Protein AF-A0A2S6R0A5-F1 (afdb_monomer)

Solvent-accessible surface area (backbone atoms only — not comparable to full-atom values): 9688 Å² total; per-residue (Å²): 93,85,71,55,55,69,60,50,39,52,30,46,79,69,62,76,45,50,76,67,50,40,34,71,64,45,34,44,34,61,51,96,85,70,45,60,38,54,70,57,18,54,52,45,42,50,50,54,17,51,50,46,28,69,73,56,36,88,81,70,71,88,54,61,63,65,79,85,78,63,70,38,81,74,50,96,31,32,21,28,36,67,58,50,95,67,19,24,29,20,32,55,84,72,31,30,53,31,49,49,52,93,49,57,47,65,81,66,29,36,71,47,79,39,61,50,51,78,81,36,85,83,55,74,69,62,75,82,81,36,96,63,63,60,29,28,37,38,27,18,36,63,80,66,27,47,70,54,51,72,48,78,42,49,66,88,55,75,85,80,77,86,74,83,78,91,97

Radius of gyration: 17.64 Å; Cα conta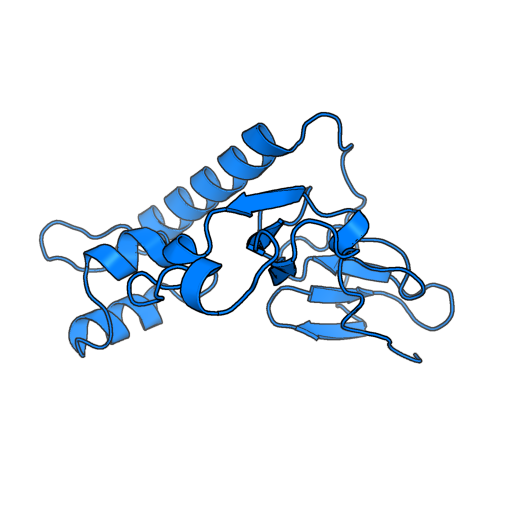cts (8 Å, |Δi|>4): 281; chains: 1; bounding box: 40×32×47 Å

pLDDT: mean 94.02, std 5.84, range [59.84, 98.38]

Foldseek 3Di:
DPPQLVVLQVCPVVVVDDLVCCCPVQVFDADPVRHTPRVVSVVSLQVVLVVLLVVQVVPQDFFDADDDDFPADPDPQWTWHDDDQPIFIAGPPGRGTQGTLVDASQVSFRKDWDQPCVVPVPDDHCVVPDVADWTWIWGADNNRNHTPDIDIGRPPDDDDRPDHDDD

Structure (mmCIF, N/CA/C/O backbone):
data_AF-A0A2S6R0A5-F1
#
_entry.id   AF-A0A2S6R0A5-F1
#
loop_
_atom_site.group_PDB
_atom_site.id
_atom_site.type_symbol
_atom_site.label_atom_id
_atom_site.label_alt_id
_atom_site.label_comp_id
_atom_site.label_asym_id
_atom_site.label_entity_id
_atom_site.label_seq_id
_atom_site.pdbx_PDB_ins_code
_atom_site.Cartn_x
_atom_site.Cartn_y
_atom_site.Cartn_z
_atom_site.occupancy
_atom_site.B_iso_or_equiv
_atom_site.auth_seq_id
_atom_site.auth_comp_id
_atom_site.auth_asym_id
_atom_site.auth_atom_id
_atom_site.pdbx_PDB_model_num
ATOM 1 N N . MET A 1 1 ? -4.511 2.005 5.301 1.00 80.44 1 MET A N 1
ATOM 2 C CA . MET A 1 1 ? -3.826 2.230 6.603 1.00 80.44 1 MET A CA 1
ATOM 3 C C . MET A 1 1 ? -3.056 3.553 6.716 1.00 80.44 1 MET A C 1
ATOM 5 O O . MET A 1 1 ? -2.530 3.790 7.788 1.00 80.44 1 MET A O 1
ATOM 9 N N . GLN A 1 2 ? -2.981 4.422 5.694 1.00 80.88 2 GLN A N 1
ATOM 10 C CA . GLN A 1 2 ? -2.291 5.725 5.827 1.00 80.88 2 GLN A CA 1
ATOM 11 C C . GLN A 1 2 ? -3.215 6.885 6.223 1.00 80.88 2 GLN A C 1
ATOM 13 O O . GLN A 1 2 ? -2.785 8.030 6.260 1.00 80.88 2 GLN A O 1
ATOM 18 N N . ARG A 1 3 ? -4.494 6.609 6.509 1.00 91.00 3 ARG A N 1
ATOM 19 C CA . ARG A 1 3 ? -5.414 7.642 6.987 1.00 91.00 3 ARG A CA 1
ATOM 20 C C . ARG A 1 3 ? -4.940 8.137 8.351 1.00 91.00 3 ARG A C 1
ATOM 22 O O . ARG A 1 3 ? -4.635 7.311 9.220 1.00 91.00 3 ARG A O 1
ATOM 29 N N . ASP A 1 4 ? -4.862 9.452 8.496 1.00 92.62 4 ASP A N 1
ATOM 30 C CA . ASP A 1 4 ? -4.476 10.127 9.732 1.00 92.62 4 ASP A CA 1
ATOM 31 C C . ASP A 1 4 ? -5.320 9.601 10.913 1.00 92.62 4 ASP A C 1
ATOM 33 O O . ASP A 1 4 ? -6.549 9.542 10.781 1.00 92.62 4 ASP A O 1
ATOM 37 N N . PRO A 1 5 ? -4.702 9.157 12.026 1.00 93.94 5 PRO A N 1
ATOM 38 C CA . PRO A 1 5 ? -5.417 8.766 13.239 1.00 93.94 5 PRO A CA 1
ATOM 39 C C . PRO A 1 5 ? -6.467 9.782 13.711 1.00 93.94 5 PRO A C 1
ATOM 41 O O . PRO A 1 5 ? -7.554 9.367 14.110 1.00 93.94 5 PRO A O 1
ATOM 44 N N . GLU A 1 6 ? -6.206 11.086 13.594 1.00 92.31 6 GLU A N 1
ATOM 45 C CA . GLU A 1 6 ? -7.170 12.126 13.981 1.00 92.31 6 GLU A CA 1
ATOM 46 C C . GLU A 1 6 ? -8.400 12.131 13.060 1.00 92.31 6 GLU A C 1
ATOM 48 O O . GLU A 1 6 ? -9.537 12.256 13.516 1.00 92.31 6 GLU A O 1
ATOM 53 N N . LEU A 1 7 ? -8.205 11.896 11.758 1.00 95.31 7 LEU A N 1
ATOM 54 C CA . LEU A 1 7 ? -9.317 11.762 10.811 1.00 95.31 7 LEU A CA 1
ATOM 55 C C . LEU A 1 7 ? -10.126 10.480 11.038 1.00 95.31 7 LEU A C 1
ATOM 57 O O . LEU A 1 7 ? -11.317 10.451 10.741 1.00 95.31 7 LEU A O 1
ATOM 61 N N . ILE A 1 8 ? -9.506 9.426 11.573 1.00 96.50 8 ILE A N 1
ATOM 62 C CA . ILE A 1 8 ? -10.219 8.200 11.960 1.00 96.50 8 ILE A CA 1
ATOM 63 C C . ILE A 1 8 ? -11.090 8.460 13.187 1.00 96.50 8 ILE A C 1
ATOM 65 O O . ILE A 1 8 ? -12.223 7.984 13.219 1.00 96.50 8 ILE A O 1
ATOM 69 N N . ALA A 1 9 ? -10.591 9.224 14.164 1.00 94.50 9 ALA A N 1
ATOM 70 C CA . ALA A 1 9 ? -11.382 9.635 15.322 1.00 94.50 9 ALA A CA 1
ATOM 71 C C . ALA A 1 9 ? -12.610 10.442 14.878 1.00 94.50 9 ALA A C 1
ATOM 73 O O . ALA A 1 9 ? -13.735 10.091 15.224 1.00 94.50 9 ALA A O 1
ATOM 74 N N . HIS A 1 10 ? -12.410 11.425 13.996 1.00 95.50 10 HIS A N 1
ATOM 75 C CA . HIS A 1 10 ? -13.504 12.187 13.395 1.00 95.50 10 HIS A CA 1
ATOM 76 C C . HIS A 1 10 ? -14.519 11.284 12.665 1.00 95.50 10 HIS A C 1
ATOM 78 O O . HIS A 1 10 ? -15.729 11.450 12.809 1.00 95.50 10 HIS A O 1
ATOM 84 N N . ASP A 1 11 ? -14.062 10.297 11.887 1.00 96.19 11 ASP A N 1
ATOM 85 C CA . ASP A 1 11 ? -14.968 9.381 11.184 1.00 96.19 11 ASP A CA 1
ATOM 86 C C . ASP A 1 11 ? -15.788 8.491 12.136 1.00 96.19 11 ASP A C 1
ATOM 88 O O . ASP A 1 11 ? -16.928 8.149 11.811 1.00 96.19 11 ASP A O 1
ATOM 92 N N . LEU A 1 12 ? -15.239 8.130 13.300 1.00 96.00 12 LEU A N 1
ATOM 93 C CA . LEU A 1 12 ? -15.958 7.394 14.345 1.00 96.00 12 LEU A CA 1
ATOM 94 C C . LEU A 1 12 ? -17.002 8.275 15.037 1.00 96.00 12 LEU A C 1
ATOM 96 O O . LEU A 1 12 ? -18.156 7.863 15.154 1.00 96.00 12 LEU A O 1
ATOM 100 N N . GLU A 1 13 ? -16.631 9.495 15.431 1.00 95.31 13 GLU A N 1
ATOM 101 C CA . GLU A 1 13 ? -17.542 10.461 16.064 1.00 95.31 13 GLU A CA 1
ATOM 102 C C . GLU A 1 13 ? -18.760 10.769 15.181 1.00 95.31 13 GLU A C 1
ATOM 104 O O . GLU A 1 13 ? -19.884 10.897 15.670 1.00 95.31 13 GLU A O 1
ATOM 109 N N . HIS A 1 14 ? -18.547 10.840 13.865 1.00 95.75 14 HIS A N 1
ATOM 110 C CA . HIS A 1 14 ? -19.592 11.115 12.882 1.00 95.75 14 HIS A CA 1
ATOM 111 C C . HIS A 1 14 ? -20.313 9.868 12.350 1.00 95.75 14 HIS A C 1
ATOM 113 O O . HIS A 1 14 ? -21.174 9.999 11.480 1.00 95.75 14 HIS A O 1
ATOM 119 N N . LEU A 1 15 ? -20.007 8.673 12.872 1.00 95.12 15 LEU A N 1
ATOM 120 C CA . LEU A 1 15 ? -20.575 7.393 12.424 1.00 95.12 15 LEU A CA 1
ATOM 121 C C . LEU A 1 15 ? -20.368 7.118 10.921 1.00 95.12 15 LEU A C 1
ATOM 123 O O . LEU A 1 15 ? -21.121 6.355 10.312 1.00 95.12 15 LEU A O 1
ATOM 127 N N . ASN A 1 16 ? -19.334 7.711 10.320 1.00 95.88 16 ASN A N 1
ATOM 128 C CA . ASN A 1 16 ? -18.935 7.430 8.940 1.00 95.88 16 ASN A CA 1
ATOM 129 C C . ASN A 1 16 ? -18.343 6.020 8.818 1.00 95.88 16 ASN A C 1
ATOM 131 O O . ASN A 1 16 ? -18.387 5.412 7.748 1.00 95.88 16 ASN A O 1
ATOM 135 N N . ILE A 1 17 ? -17.778 5.505 9.913 1.00 94.69 17 ILE A N 1
ATOM 136 C CA . ILE A 1 17 ? -17.216 4.159 10.020 1.00 94.69 17 ILE A CA 1
ATOM 137 C C . ILE A 1 17 ? -17.601 3.521 11.356 1.00 94.69 17 ILE A C 1
ATOM 139 O O . ILE A 1 17 ? -17.920 4.204 12.325 1.00 94.69 17 ILE A O 1
ATOM 143 N N . THR A 1 18 ? -17.529 2.192 11.425 1.00 94.38 18 THR A N 1
ATOM 144 C CA . THR A 1 18 ? -17.703 1.450 12.680 1.00 94.38 18 THR A CA 1
ATOM 145 C C . THR A 1 18 ? -16.364 1.266 13.411 1.00 94.38 18 THR A C 1
ATOM 147 O O . THR A 1 18 ? -15.311 1.236 12.762 1.00 94.38 18 THR A O 1
ATOM 150 N N . PRO A 1 19 ? -16.368 1.027 14.737 1.00 95.88 19 PRO A N 1
ATOM 151 C CA . PRO A 1 19 ? -15.164 0.640 15.481 1.00 95.88 19 PRO A CA 1
ATOM 152 C C . PRO A 1 19 ? -14.469 -0.608 14.917 1.00 95.88 19 PRO A C 1
ATOM 154 O O . PRO A 1 19 ? -13.250 -0.761 15.004 1.00 95.88 19 PRO A O 1
ATOM 157 N N . GLU A 1 20 ? -15.230 -1.539 14.340 1.00 93.75 20 GLU A N 1
ATOM 158 C CA . GLU A 1 20 ? -14.676 -2.714 13.667 1.00 93.75 20 GLU A CA 1
ATOM 159 C C . GLU A 1 20 ? -13.941 -2.329 12.375 1.00 93.75 20 GLU A C 1
ATOM 161 O O . GLU A 1 20 ? -12.812 -2.774 12.157 1.00 93.75 20 GLU A O 1
ATOM 166 N N . ALA A 1 21 ? -14.539 -1.463 11.551 1.00 92.25 21 ALA A N 1
ATOM 167 C CA . ALA A 1 21 ? -13.915 -0.955 10.333 1.00 92.25 21 ALA A CA 1
ATOM 168 C C . ALA A 1 21 ? -12.647 -0.145 10.645 1.00 92.25 21 ALA A C 1
ATOM 170 O O . ALA A 1 21 ? -11.634 -0.317 9.966 1.00 92.25 21 ALA A O 1
ATOM 171 N N . ALA A 1 22 ? -12.656 0.661 11.713 1.00 95.81 22 ALA A N 1
ATOM 172 C CA . ALA A 1 22 ? -11.482 1.403 12.167 1.00 95.81 22 ALA A CA 1
ATOM 173 C C . ALA A 1 22 ? -10.289 0.479 12.464 1.00 95.81 22 ALA A C 1
ATOM 175 O O . ALA A 1 22 ? -9.179 0.698 11.965 1.00 95.81 22 ALA A O 1
ATOM 176 N N . ARG A 1 23 ? -10.531 -0.610 13.205 1.00 95.44 23 ARG A N 1
ATOM 177 C CA . ARG A 1 23 ? -9.508 -1.619 13.516 1.00 95.44 23 ARG A CA 1
ATOM 178 C C . ARG A 1 23 ? -9.051 -2.370 12.265 1.00 95.44 23 ARG A C 1
ATOM 180 O O . ARG A 1 23 ? -7.853 -2.468 12.016 1.00 95.44 23 ARG A O 1
ATOM 187 N N . LYS A 1 24 ? -9.987 -2.880 11.457 1.00 91.81 24 LYS A N 1
ATOM 188 C CA . LYS A 1 24 ? -9.676 -3.761 10.318 1.00 91.81 24 LYS A CA 1
ATOM 189 C C . LYS A 1 24 ? -9.061 -3.028 9.123 1.00 91.81 24 LYS A C 1
ATOM 191 O O . LYS A 1 24 ? -8.047 -3.475 8.596 1.00 91.81 24 LYS A O 1
ATOM 196 N N . LEU A 1 25 ? -9.647 -1.909 8.696 1.00 91.06 25 LEU A N 1
ATOM 197 C CA . LEU A 1 25 ? -9.245 -1.205 7.469 1.00 91.06 25 LEU A CA 1
ATOM 198 C C . LEU A 1 25 ? -8.091 -0.228 7.714 1.00 91.06 25 LEU A C 1
ATOM 200 O O . LEU A 1 25 ? -7.191 -0.055 6.879 1.00 91.06 25 LEU A O 1
ATOM 204 N N . PHE A 1 26 ? -8.103 0.420 8.878 1.00 94.38 26 PHE A N 1
ATOM 205 C CA . PHE A 1 26 ? -7.131 1.456 9.202 1.00 94.38 26 PHE A CA 1
ATOM 206 C C . PHE A 1 26 ? -6.085 1.026 10.227 1.00 94.38 26 PHE A C 1
ATOM 208 O O . PHE A 1 26 ? -5.126 1.773 10.418 1.00 94.38 26 PHE A O 1
ATOM 215 N N . GLY A 1 27 ? -6.207 -0.155 10.841 1.00 96.25 27 GLY A N 1
ATOM 216 C CA . GLY A 1 27 ? -5.284 -0.604 11.884 1.00 96.25 27 GLY A CA 1
ATOM 217 C C . GLY A 1 27 ? -5.360 0.247 13.153 1.00 96.25 27 GLY A C 1
ATOM 218 O O . GLY A 1 27 ? -4.379 0.295 13.891 1.00 96.25 27 GLY A O 1
ATOM 219 N N . ALA A 1 28 ? -6.473 0.957 13.370 1.00 97.50 28 ALA A N 1
ATOM 220 C CA . ALA A 1 28 ? -6.652 1.803 14.542 1.00 97.50 28 ALA A CA 1
ATOM 221 C C . ALA A 1 28 ? -6.707 0.955 15.815 1.00 97.50 28 ALA A C 1
ATOM 223 O O . ALA A 1 28 ? -7.327 -0.111 15.836 1.00 97.50 28 ALA A O 1
ATOM 224 N N . VAL A 1 29 ? -6.075 1.445 16.873 1.00 97.69 29 VAL A N 1
ATOM 225 C CA . VAL A 1 29 ? -6.231 0.928 18.230 1.00 97.69 29 VAL A CA 1
ATOM 226 C C . VAL A 1 29 ? -7.176 1.870 18.955 1.00 97.69 29 VAL A C 1
ATOM 228 O O . VAL A 1 29 ? -6.971 3.080 18.938 1.00 97.69 29 VAL A O 1
ATOM 231 N N . LEU A 1 30 ? -8.235 1.306 19.535 1.00 97.00 30 LEU A N 1
ATOM 232 C CA . LEU A 1 30 ? -9.226 2.065 20.288 1.00 97.00 30 LEU A CA 1
ATOM 233 C C . LEU A 1 30 ? -9.078 1.753 21.774 1.00 97.00 30 LEU A C 1
ATOM 235 O O . LEU A 1 30 ? -8.879 0.585 22.127 1.00 97.00 30 LEU A O 1
ATOM 239 N N . ASP A 1 31 ? -9.186 2.776 22.611 1.00 94.12 31 ASP A N 1
ATOM 240 C CA . ASP A 1 31 ? -9.187 2.633 24.062 1.00 94.12 31 ASP A CA 1
ATOM 241 C C . ASP A 1 31 ? -10.542 2.120 24.599 1.00 94.12 31 ASP A C 1
ATOM 243 O O . ASP A 1 31 ? -11.402 1.639 23.852 1.00 94.12 31 ASP A O 1
ATOM 247 N N . ALA A 1 32 ? -10.716 2.160 25.923 1.00 92.69 32 ALA A N 1
ATOM 248 C CA . ALA A 1 32 ? -11.931 1.686 26.585 1.00 92.69 32 ALA A CA 1
ATOM 249 C C . ALA A 1 32 ? -13.179 2.534 26.269 1.00 92.69 32 ALA A C 1
ATOM 251 O O . ALA A 1 32 ? -14.289 2.014 26.378 1.00 92.69 32 ALA A O 1
ATOM 252 N N . ASP A 1 33 ? -12.993 3.790 25.857 1.00 91.75 33 ASP A N 1
ATOM 253 C CA . ASP A 1 33 ? -14.048 4.747 25.509 1.00 91.75 33 ASP A CA 1
ATOM 254 C C . ASP A 1 33 ? -14.246 4.843 23.978 1.00 91.75 33 ASP A C 1
ATOM 256 O O . ASP A 1 33 ? -14.854 5.786 23.464 1.00 91.75 33 ASP A O 1
ATOM 260 N N . GLU A 1 34 ? -13.722 3.855 23.242 1.00 89.94 34 GLU A N 1
ATOM 261 C CA . GLU A 1 34 ? -13.706 3.763 21.777 1.00 89.94 34 GLU A CA 1
ATOM 262 C C . GLU A 1 34 ? -13.007 4.935 21.065 1.00 89.94 34 GLU A C 1
ATOM 264 O O . GLU A 1 34 ? -13.207 5.143 19.866 1.00 89.94 34 GLU A O 1
ATOM 269 N N . GLN A 1 35 ? -12.139 5.664 21.769 1.00 93.56 35 GLN A N 1
ATOM 270 C CA . GLN A 1 35 ? -11.339 6.741 21.192 1.00 93.56 35 GLN A CA 1
ATOM 271 C C . GLN A 1 35 ? -10.065 6.191 20.556 1.00 93.56 35 GLN A C 1
ATOM 273 O O . GLN A 1 35 ? -9.508 5.189 21.007 1.00 93.56 35 GLN A O 1
ATOM 278 N N . VAL A 1 36 ? -9.592 6.839 19.489 1.00 97.25 36 VAL A N 1
ATOM 279 C CA . VAL A 1 36 ? -8.363 6.422 18.801 1.00 97.25 36 VAL A CA 1
ATOM 280 C C . VAL A 1 36 ? -7.146 6.740 19.667 1.00 97.25 36 VAL A C 1
ATOM 282 O O . VAL A 1 36 ? -6.830 7.903 19.908 1.00 97.25 36 VAL A O 1
ATOM 285 N N . ASP A 1 37 ? -6.404 5.705 20.057 1.00 96.69 37 ASP A N 1
ATOM 286 C CA . ASP A 1 37 ? -5.063 5.857 20.614 1.00 96.69 37 ASP A CA 1
ATOM 287 C C . ASP A 1 37 ? -4.076 6.023 19.453 1.00 96.69 37 ASP A C 1
ATOM 289 O O . ASP A 1 37 ? -3.760 5.067 18.734 1.00 96.69 37 ASP A O 1
ATOM 293 N N . VAL A 1 38 ? -3.618 7.257 19.236 1.00 94.50 38 VAL A N 1
ATOM 294 C CA . VAL A 1 38 ? -2.723 7.617 18.127 1.00 94.50 38 VAL A CA 1
ATOM 295 C C . VAL A 1 38 ? -1.411 6.834 18.199 1.00 94.50 38 VAL A C 1
ATOM 297 O O . VAL A 1 38 ? -1.014 6.215 17.211 1.00 94.50 38 V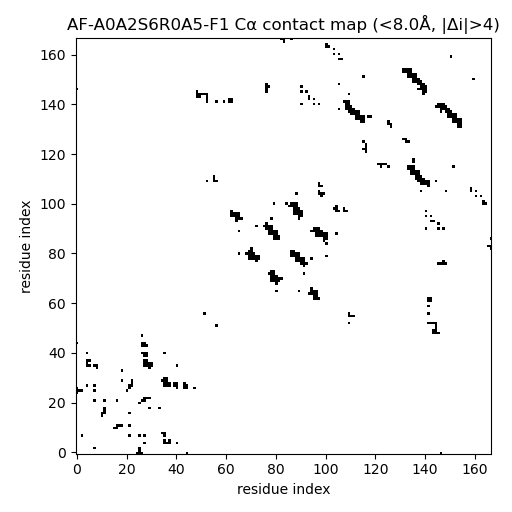AL A O 1
ATOM 300 N N . ALA A 1 39 ? -0.772 6.796 19.369 1.00 94.81 39 ALA A N 1
ATOM 301 C CA . ALA A 1 39 ? 0.528 6.154 19.537 1.00 94.81 39 ALA A CA 1
ATOM 302 C C . ALA A 1 39 ? 0.424 4.633 19.353 1.00 94.81 39 ALA A C 1
ATOM 304 O O . ALA A 1 39 ? 1.201 4.037 18.600 1.00 94.81 39 ALA A O 1
ATOM 305 N N . ALA A 1 40 ? -0.580 4.001 19.968 1.00 96.62 40 ALA A N 1
ATOM 306 C CA . ALA A 1 40 ? -0.806 2.570 19.798 1.00 96.62 40 ALA A CA 1
ATOM 307 C C . ALA A 1 40 ? -1.224 2.221 18.359 1.00 96.62 40 ALA A C 1
ATOM 309 O O . ALA A 1 40 ? -0.853 1.165 17.843 1.00 96.62 40 ALA A O 1
ATOM 310 N N . THR A 1 41 ? -1.950 3.110 17.672 1.00 96.69 41 THR A N 1
ATOM 311 C CA . THR A 1 41 ? -2.304 2.951 16.253 1.00 96.69 41 THR A CA 1
ATOM 312 C C . THR A 1 41 ? -1.066 2.954 15.360 1.00 96.69 41 THR A C 1
ATOM 314 O O . THR A 1 41 ? -0.929 2.091 14.489 1.00 96.69 41 THR A O 1
ATOM 317 N N . GLU A 1 42 ? -0.145 3.895 15.558 1.00 94.25 42 GLU A N 1
ATOM 318 C CA . GLU A 1 42 ? 1.105 3.964 14.795 1.00 94.25 42 GLU A CA 1
ATOM 319 C C . GLU A 1 42 ? 1.988 2.730 15.017 1.00 94.25 42 GLU A C 1
ATOM 321 O O . GLU A 1 42 ? 2.526 2.156 14.056 1.00 94.25 42 GLU A O 1
ATOM 326 N N . GLU A 1 43 ? 2.090 2.274 16.267 1.00 95.94 43 GLU A N 1
ATOM 327 C CA . GLU A 1 43 ? 2.816 1.054 16.611 1.00 95.94 43 GLU A CA 1
ATOM 328 C C . GLU A 1 43 ? 2.173 -0.176 15.955 1.00 95.94 43 GLU A C 1
ATOM 330 O O . GLU A 1 43 ? 2.852 -0.930 15.249 1.00 95.94 43 GLU A O 1
ATOM 335 N N . ASN A 1 44 ? 0.857 -0.349 16.097 1.00 97.31 44 ASN A N 1
ATOM 336 C CA . ASN A 1 44 ? 0.119 -1.462 15.502 1.00 97.31 44 ASN A CA 1
ATOM 337 C C . ASN A 1 44 ? 0.269 -1.492 13.974 1.00 97.31 44 ASN A C 1
ATOM 339 O O . ASN A 1 44 ? 0.545 -2.536 13.383 1.00 97.31 44 ASN A O 1
ATOM 343 N N . ARG A 1 45 ? 0.175 -0.337 13.306 1.00 96.19 45 ARG A N 1
ATOM 344 C CA . ARG A 1 45 ? 0.404 -0.233 11.855 1.00 96.19 45 ARG A CA 1
ATOM 345 C C . ARG A 1 45 ? 1.813 -0.664 11.470 1.00 96.19 45 ARG A C 1
ATOM 347 O O . ARG A 1 45 ? 1.980 -1.378 10.478 1.00 96.19 45 ARG A O 1
ATOM 354 N N . THR A 1 46 ? 2.818 -0.263 12.245 1.00 94.81 46 THR A N 1
ATOM 355 C CA . THR A 1 46 ? 4.210 -0.680 12.035 1.00 94.81 46 THR A CA 1
ATOM 356 C C . THR A 1 46 ? 4.356 -2.195 12.169 1.00 94.81 46 THR A C 1
ATOM 358 O O . THR A 1 46 ? 4.980 -2.825 11.312 1.00 94.81 46 THR A O 1
ATOM 361 N N . GLN A 1 47 ? 3.712 -2.799 13.169 1.00 96.38 47 GLN A N 1
ATOM 362 C CA . GLN A 1 47 ? 3.705 -4.249 13.369 1.00 96.38 47 GLN A CA 1
ATOM 363 C C . GLN A 1 47 ? 2.998 -4.992 12.223 1.00 96.38 47 GLN A C 1
ATOM 365 O O . GLN A 1 47 ? 3.555 -5.953 11.692 1.00 96.38 47 GLN A O 1
ATOM 370 N N . ILE A 1 48 ? 1.824 -4.525 11.778 1.00 96.12 48 ILE A N 1
ATOM 371 C CA . ILE A 1 48 ? 1.091 -5.096 10.634 1.00 96.12 48 ILE A CA 1
ATOM 372 C C . ILE A 1 48 ? 1.964 -5.075 9.375 1.00 96.12 48 ILE A C 1
ATOM 374 O O . ILE A 1 48 ? 2.088 -6.079 8.673 1.00 96.12 48 ILE A O 1
ATOM 378 N N . MET A 1 49 ? 2.591 -3.935 9.087 1.00 94.88 49 MET A N 1
ATOM 379 C CA . MET A 1 49 ? 3.455 -3.776 7.922 1.00 94.88 49 MET A CA 1
ATOM 380 C C . MET A 1 49 ? 4.693 -4.681 7.982 1.00 94.88 49 MET A C 1
ATOM 382 O O . MET A 1 49 ? 4.996 -5.367 7.004 1.00 94.88 49 MET A O 1
ATOM 386 N N . ALA A 1 50 ? 5.370 -4.754 9.131 1.00 94.19 50 ALA A N 1
ATOM 387 C CA . ALA A 1 50 ? 6.507 -5.653 9.327 1.00 94.19 50 ALA A CA 1
ATOM 388 C C . ALA A 1 50 ? 6.102 -7.132 9.191 1.00 94.19 50 ALA A C 1
ATOM 390 O O . ALA A 1 50 ? 6.821 -7.925 8.578 1.00 94.19 50 ALA A O 1
ATOM 391 N N . ALA A 1 51 ? 4.927 -7.505 9.707 1.00 94.75 51 ALA A N 1
ATOM 392 C CA . ALA A 1 51 ? 4.383 -8.851 9.568 1.00 94.75 51 ALA A CA 1
ATOM 393 C C . ALA A 1 51 ? 4.094 -9.207 8.101 1.00 94.75 51 ALA A C 1
ATOM 395 O O . ALA A 1 51 ? 4.404 -10.324 7.684 1.00 94.75 51 ALA A O 1
ATOM 396 N N . ARG A 1 52 ? 3.573 -8.267 7.297 1.00 94.12 52 ARG A N 1
ATOM 397 C CA . ARG A 1 52 ? 3.386 -8.460 5.846 1.00 94.12 52 ARG A CA 1
ATOM 398 C C . ARG A 1 52 ? 4.703 -8.707 5.129 1.00 94.12 52 ARG A C 1
ATOM 400 O O . ARG A 1 52 ? 4.800 -9.686 4.397 1.00 94.12 52 ARG A O 1
ATOM 407 N N . VAL A 1 53 ? 5.721 -7.881 5.385 1.00 94.69 53 VAL A N 1
ATOM 408 C CA . VAL A 1 53 ? 7.060 -8.068 4.796 1.00 94.69 53 VAL A CA 1
ATOM 409 C C . VAL A 1 53 ? 7.615 -9.442 5.161 1.00 94.69 53 VAL A C 1
ATOM 411 O O . VAL A 1 53 ? 8.071 -10.173 4.290 1.00 94.69 53 VAL A O 1
ATOM 414 N N . LYS A 1 54 ? 7.512 -9.846 6.431 1.00 93.31 54 LYS A N 1
ATOM 415 C CA . LYS A 1 54 ? 7.971 -11.166 6.879 1.00 93.31 54 LYS A CA 1
ATOM 416 C C . LYS A 1 54 ? 7.212 -12.317 6.208 1.00 93.31 54 LYS A C 1
ATOM 418 O O . LYS A 1 54 ? 7.826 -13.324 5.872 1.00 93.31 54 LYS A O 1
ATOM 423 N N . ARG A 1 55 ? 5.892 -12.190 6.051 1.00 94.00 55 ARG A N 1
ATOM 424 C CA . ARG A 1 55 ? 5.013 -13.238 5.509 1.00 94.00 55 ARG A CA 1
ATOM 425 C C . ARG A 1 55 ? 5.142 -13.404 3.996 1.00 94.00 55 ARG A C 1
ATOM 427 O O . ARG A 1 55 ? 5.108 -14.530 3.517 1.00 94.00 55 ARG A O 1
ATOM 434 N N . LEU A 1 56 ? 5.251 -12.299 3.263 1.00 94.12 56 LEU A N 1
ATOM 435 C CA . LEU A 1 56 ? 5.239 -12.281 1.796 1.00 94.12 56 LEU A CA 1
ATOM 436 C C . LEU A 1 56 ? 6.648 -12.182 1.190 1.00 94.12 56 LEU A C 1
ATOM 438 O O . LEU A 1 56 ? 6.825 -12.437 0.005 1.00 94.12 56 LEU A O 1
ATOM 442 N N . GLY A 1 57 ? 7.649 -11.805 1.991 1.00 85.62 57 GLY A N 1
ATOM 443 C CA . GLY A 1 57 ? 8.977 -11.409 1.528 1.00 85.62 57 GLY A CA 1
ATOM 444 C C . GLY A 1 57 ? 9.757 -12.473 0.760 1.00 85.62 57 GLY A C 1
ATOM 445 O O . GLY A 1 57 ? 10.545 -12.084 -0.087 1.00 85.62 57 GLY A O 1
ATOM 446 N N . ASN A 1 58 ? 9.562 -13.770 1.036 1.00 65.81 58 ASN A N 1
ATOM 447 C CA . ASN A 1 58 ? 10.008 -14.953 0.266 1.00 65.81 58 ASN A CA 1
ATOM 448 C C . ASN A 1 58 ? 11.290 -14.832 -0.608 1.00 65.81 58 ASN A C 1
ATOM 450 O O . ASN A 1 58 ? 11.355 -15.406 -1.691 1.00 65.81 58 ASN A O 1
ATOM 454 N N . GLY A 1 59 ? 12.337 -14.141 -0.139 1.00 59.84 59 GLY A N 1
ATOM 455 C CA . GLY A 1 59 ? 13.618 -13.994 -0.851 1.00 59.84 59 GLY A CA 1
ATOM 456 C C . GLY A 1 59 ? 13.831 -12.678 -1.612 1.00 59.84 59 GLY A C 1
ATOM 457 O O . GLY A 1 59 ? 14.897 -12.499 -2.198 1.00 59.84 59 GLY A O 1
ATOM 458 N N . ASN A 1 60 ? 12.888 -11.734 -1.571 1.00 65.81 60 ASN A N 1
ATOM 459 C CA . ASN A 1 60 ? 13.108 -10.378 -2.066 1.00 65.81 60 ASN A CA 1
ATOM 460 C C . ASN A 1 60 ? 14.150 -9.661 -1.194 1.00 65.81 60 ASN A C 1
ATOM 462 O O . ASN A 1 60 ? 13.998 -9.541 0.023 1.00 65.81 60 ASN A O 1
ATOM 466 N N . GLY A 1 61 ? 15.234 -9.219 -1.836 1.00 66.88 61 GLY A N 1
ATOM 467 C CA . GLY A 1 61 ? 16.323 -8.496 -1.189 1.00 66.88 61 GLY A CA 1
ATOM 468 C C . GLY A 1 61 ? 15.917 -7.093 -0.737 1.00 66.88 61 GLY A C 1
ATOM 469 O O . GLY A 1 61 ? 14.907 -6.542 -1.180 1.00 66.88 61 GLY A O 1
ATOM 470 N N . ALA A 1 62 ? 16.737 -6.508 0.139 1.00 78.25 62 ALA A N 1
ATOM 471 C CA . ALA A 1 62 ? 16.608 -5.103 0.508 1.00 78.25 62 ALA A CA 1
ATOM 472 C C . ALA A 1 62 ? 16.637 -4.224 -0.754 1.00 78.25 62 ALA A C 1
ATOM 474 O O . ALA A 1 62 ? 17.448 -4.456 -1.653 1.00 78.25 62 ALA A O 1
ATOM 475 N N . ARG A 1 63 ? 15.740 -3.237 -0.826 1.00 92.06 63 ARG A N 1
ATOM 476 C CA . ARG A 1 63 ? 15.747 -2.228 -1.892 1.00 92.06 63 ARG A CA 1
ATOM 477 C C . ARG A 1 63 ? 16.616 -1.050 -1.485 1.00 92.06 63 ARG A C 1
ATOM 479 O O . ARG A 1 63 ? 16.671 -0.709 -0.301 1.00 92.06 63 ARG A O 1
ATOM 486 N N . ASP A 1 64 ? 17.217 -0.406 -2.476 1.00 96.19 64 ASP A N 1
ATOM 487 C CA . ASP A 1 64 ? 17.868 0.882 -2.276 1.00 96.19 64 ASP A CA 1
ATOM 488 C C . ASP A 1 64 ? 16.840 1.922 -1.821 1.00 96.19 64 ASP A C 1
ATOM 490 O O . ASP A 1 64 ? 15.668 1.869 -2.201 1.00 96.19 64 ASP A O 1
ATOM 494 N N . ILE A 1 65 ? 17.277 2.847 -0.970 1.00 97.69 65 ILE A N 1
ATOM 495 C CA . ILE A 1 65 ? 16.447 3.931 -0.447 1.00 97.69 65 ILE A CA 1
ATOM 496 C C . ILE A 1 65 ? 16.925 5.236 -1.074 1.00 97.69 65 ILE A C 1
ATOM 498 O O . ILE A 1 65 ? 18.087 5.617 -0.910 1.00 97.69 65 ILE A O 1
ATOM 502 N N . HIS A 1 66 ? 16.033 5.921 -1.784 1.00 97.94 66 HIS A N 1
ATOM 503 C CA . HIS A 1 66 ? 16.321 7.234 -2.350 1.00 97.94 66 HIS A CA 1
ATOM 504 C C . HIS A 1 66 ? 16.474 8.286 -1.247 1.00 97.94 66 HIS A C 1
ATOM 506 O O . HIS A 1 66 ? 15.868 8.194 -0.179 1.00 97.94 66 HIS A O 1
ATOM 512 N N . THR A 1 67 ? 17.295 9.304 -1.507 1.00 96.25 67 THR A N 1
ATOM 513 C CA . THR A 1 67 ? 17.478 10.449 -0.602 1.00 96.25 67 THR A CA 1
ATOM 514 C C . THR A 1 67 ? 17.003 11.736 -1.271 1.00 96.25 67 THR A C 1
ATOM 516 O O . THR A 1 67 ? 17.033 11.853 -2.495 1.00 96.25 67 THR A O 1
ATOM 519 N N . GLY A 1 68 ? 16.569 12.706 -0.465 1.00 94.75 68 GLY A N 1
ATOM 520 C CA . GLY A 1 68 ? 15.998 13.963 -0.951 1.00 94.75 68 GLY A CA 1
ATOM 521 C C . GLY A 1 68 ? 14.504 13.876 -1.270 1.00 94.75 68 GLY A C 1
ATOM 522 O O . GLY A 1 68 ? 13.828 12.904 -0.923 1.00 94.75 68 GLY A O 1
ATOM 523 N N . GLU A 1 69 ? 14.001 14.928 -1.910 1.00 95.88 69 GLU A N 1
ATOM 524 C CA . GLU A 1 69 ? 12.587 15.064 -2.262 1.00 95.88 69 GLU A CA 1
ATOM 525 C C . GLU A 1 69 ? 12.259 14.316 -3.563 1.00 95.88 69 GLU A C 1
ATOM 527 O O . GLU A 1 69 ? 13.074 14.319 -4.496 1.00 95.88 69 GLU A O 1
ATOM 532 N N . PRO A 1 70 ? 11.067 13.704 -3.663 1.00 97.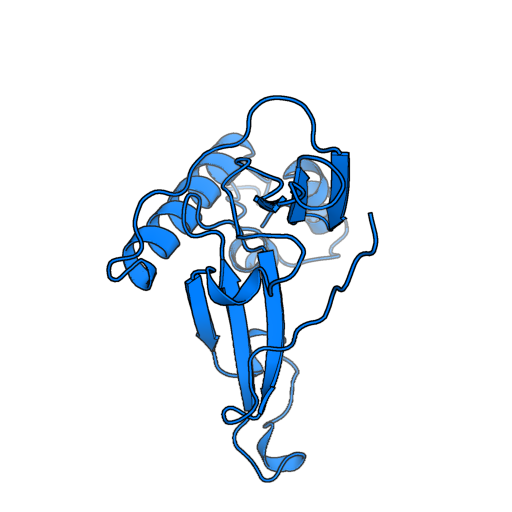19 70 PRO A N 1
ATOM 533 C CA . PRO A 1 70 ? 10.612 13.116 -4.910 1.00 97.19 70 PRO A CA 1
ATOM 534 C C . PRO A 1 70 ? 10.452 14.198 -5.982 1.00 97.19 70 PRO A C 1
ATOM 536 O O . PRO A 1 70 ? 10.046 15.329 -5.718 1.00 97.19 70 PRO A O 1
ATOM 539 N N . SER A 1 71 ? 10.740 13.832 -7.226 1.00 96.75 71 SER A N 1
ATOM 540 C CA . SER A 1 71 ? 10.530 14.697 -8.390 1.00 96.75 71 SER A CA 1
ATOM 541 C C . SER A 1 71 ? 9.045 14.832 -8.739 1.00 96.75 71 SER A C 1
ATOM 543 O O . SER A 1 71 ? 8.632 15.862 -9.267 1.00 96.75 71 SER A O 1
ATOM 545 N N . LEU A 1 72 ? 8.238 13.814 -8.420 1.00 95.62 72 LEU A N 1
ATOM 546 C CA . LEU A 1 72 ? 6.790 13.817 -8.621 1.00 95.62 72 LEU A CA 1
ATOM 547 C C . LEU A 1 72 ? 6.093 12.892 -7.604 1.00 95.62 72 LEU A C 1
ATOM 549 O O . LEU A 1 72 ? 6.474 11.724 -7.499 1.00 95.62 72 LEU A O 1
ATOM 553 N N . PRO A 1 73 ? 5.039 13.346 -6.901 1.00 95.81 73 PRO A N 1
ATOM 554 C CA . PRO A 1 73 ? 4.083 12.440 -6.269 1.00 95.81 73 PRO A CA 1
ATOM 555 C C . PRO A 1 73 ? 3.193 11.800 -7.347 1.00 95.81 73 PRO A C 1
ATOM 557 O O . PRO A 1 73 ? 2.449 12.497 -8.034 1.00 95.81 73 PRO A O 1
ATOM 560 N N . ALA A 1 74 ? 3.281 10.480 -7.514 1.00 95.00 74 ALA A N 1
ATOM 561 C CA . ALA A 1 74 ? 2.540 9.728 -8.535 1.00 95.00 74 ALA A CA 1
ATOM 562 C C . ALA A 1 74 ? 1.284 9.022 -7.988 1.00 95.00 74 ALA A C 1
ATOM 564 O O . ALA A 1 74 ? 0.527 8.421 -8.742 1.00 95.00 74 ALA A O 1
ATOM 565 N N . GLY A 1 75 ? 1.062 9.107 -6.678 1.00 91.94 75 GLY A N 1
ATOM 566 C CA . GLY A 1 75 ? -0.106 8.626 -5.950 1.00 91.94 75 GLY A CA 1
ATOM 567 C C . GLY A 1 75 ? 0.122 8.796 -4.448 1.00 91.94 75 GLY A C 1
ATOM 568 O O . GLY A 1 75 ? 1.186 9.253 -4.030 1.00 91.94 75 GLY A O 1
ATOM 569 N N . ASP A 1 76 ? -0.837 8.382 -3.620 1.00 91.31 76 ASP A N 1
ATOM 570 C CA . ASP A 1 76 ? -0.728 8.532 -2.157 1.00 91.31 76 ASP A CA 1
ATOM 571 C C . ASP A 1 76 ? 0.475 7.778 -1.569 1.00 91.31 76 ASP A C 1
ATOM 573 O O . ASP A 1 76 ? 1.084 8.214 -0.595 1.00 91.31 76 ASP A O 1
ATOM 577 N N . ASN A 1 77 ? 0.821 6.628 -2.159 1.00 95.88 77 ASN A N 1
ATOM 578 C CA . ASN A 1 77 ? 1.904 5.758 -1.691 1.00 95.88 77 ASN A CA 1
ATOM 579 C C . ASN A 1 77 ? 3.008 5.527 -2.734 1.00 95.88 77 ASN A C 1
ATOM 581 O O . ASN A 1 77 ? 3.934 4.751 -2.474 1.00 95.88 77 ASN A O 1
ATOM 585 N N . LEU A 1 78 ? 2.946 6.215 -3.877 1.00 97.69 78 LEU A N 1
ATOM 586 C CA . LEU A 1 78 ? 3.864 6.061 -5.003 1.00 97.69 78 LEU A CA 1
ATOM 587 C C . LEU A 1 78 ? 4.462 7.415 -5.396 1.00 97.69 78 LEU A C 1
ATOM 589 O O . LEU A 1 78 ? 3.758 8.414 -5.528 1.00 97.69 78 LEU A O 1
ATOM 593 N N . ALA A 1 79 ? 5.770 7.448 -5.606 1.00 98.06 79 ALA A N 1
ATOM 594 C CA . ALA A 1 79 ? 6.500 8.639 -6.010 1.00 98.06 79 ALA A CA 1
ATOM 595 C C . ALA A 1 79 ? 7.498 8.315 -7.125 1.00 98.06 79 ALA A C 1
ATOM 597 O O . ALA A 1 79 ? 7.836 7.153 -7.354 1.00 98.06 79 ALA A O 1
ATOM 598 N N . VAL A 1 80 ? 7.987 9.357 -7.793 1.00 98.31 80 VAL A N 1
ATOM 599 C CA . VAL A 1 80 ? 9.082 9.279 -8.761 1.00 98.31 80 VAL A CA 1
ATOM 600 C C . VAL A 1 80 ? 10.285 10.046 -8.236 1.00 98.31 80 VAL A C 1
ATOM 602 O O . VAL A 1 80 ? 10.152 11.185 -7.787 1.00 98.31 80 VAL A O 1
ATOM 605 N N . TYR A 1 81 ? 11.462 9.437 -8.336 1.00 97.81 81 TYR A N 1
ATOM 606 C CA . TYR A 1 81 ? 12.757 10.065 -8.078 1.00 97.81 81 TYR A CA 1
ATOM 607 C C . TYR A 1 81 ? 13.569 10.159 -9.366 1.00 97.81 81 TYR A C 1
ATOM 609 O O . TYR A 1 81 ? 13.549 9.236 -10.174 1.00 97.81 81 TYR A O 1
ATOM 617 N N . GLY A 1 82 ? 14.323 11.246 -9.531 1.00 95.12 82 GLY A N 1
ATOM 618 C CA . GLY A 1 82 ? 15.135 11.478 -10.725 1.00 95.12 82 GLY A CA 1
ATOM 619 C C . GLY A 1 82 ? 14.326 12.004 -11.914 1.00 95.12 82 GLY A C 1
ATOM 620 O O . GLY A 1 82 ? 13.136 12.292 -11.808 1.00 95.12 82 GLY A O 1
ATOM 621 N N . THR A 1 83 ? 14.995 12.162 -13.055 1.00 92.88 83 THR A N 1
ATOM 622 C CA . THR A 1 83 ? 14.423 12.731 -14.286 1.00 92.88 83 THR A CA 1
ATOM 623 C C . THR A 1 83 ? 14.917 11.978 -15.522 1.00 92.88 83 THR A C 1
ATOM 625 O O . THR A 1 83 ? 15.973 11.336 -15.480 1.00 92.88 83 THR A O 1
ATOM 628 N N . GLY A 1 84 ? 14.163 12.060 -16.625 1.00 91.31 84 GLY A N 1
ATOM 629 C CA . GLY A 1 84 ? 14.483 11.374 -17.878 1.00 91.31 84 GLY A CA 1
ATOM 630 C C . GLY A 1 84 ? 14.683 9.868 -17.691 1.00 91.31 84 GLY A C 1
ATOM 631 O O . GLY A 1 84 ? 14.013 9.230 -16.880 1.00 91.31 84 GLY A O 1
ATOM 632 N N . ASP A 1 85 ? 15.679 9.309 -18.379 1.00 91.12 85 ASP A N 1
ATOM 633 C CA . ASP A 1 85 ?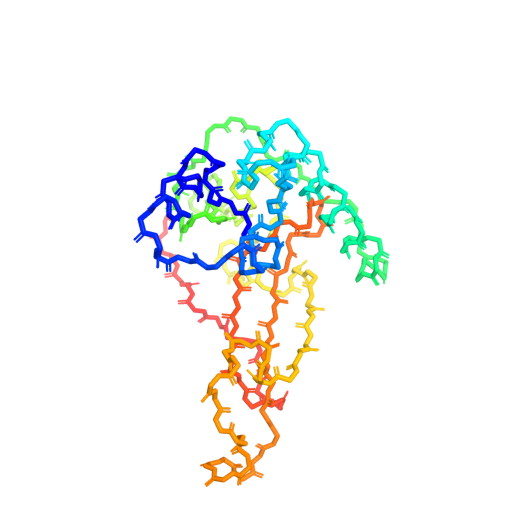 15.992 7.870 -18.349 1.00 91.12 85 ASP A CA 1
ATOM 634 C C . ASP A 1 85 ? 16.437 7.348 -16.969 1.00 91.12 85 ASP A C 1
ATOM 636 O O . ASP A 1 85 ? 16.435 6.141 -16.725 1.00 91.12 85 ASP A O 1
ATOM 640 N N . ALA A 1 86 ? 16.837 8.240 -16.057 1.00 93.62 86 ALA A N 1
ATOM 641 C CA . ALA A 1 86 ? 17.223 7.883 -14.694 1.00 93.62 86 ALA A CA 1
ATOM 642 C C . ALA A 1 86 ? 16.039 7.906 -13.713 1.00 93.62 86 ALA A C 1
ATOM 644 O O . ALA A 1 86 ? 16.242 7.629 -12.531 1.00 93.62 86 ALA A O 1
ATOM 645 N N . ALA A 1 87 ? 14.829 8.252 -14.167 1.00 96.69 87 ALA A N 1
ATOM 646 C CA . ALA A 1 87 ? 13.654 8.300 -13.313 1.00 96.69 87 ALA A CA 1
ATOM 647 C C . ALA A 1 87 ? 13.266 6.901 -12.796 1.00 96.69 87 ALA A C 1
ATOM 649 O O . ALA A 1 87 ? 13.252 5.907 -13.532 1.00 96.69 87 ALA A O 1
ATOM 650 N N . ARG A 1 88 ? 12.941 6.828 -11.506 1.00 98.00 88 ARG A N 1
ATOM 651 C CA . ARG A 1 88 ? 12.641 5.594 -10.772 1.00 98.00 88 ARG A CA 1
ATOM 652 C C . ARG A 1 88 ? 11.319 5.716 -10.043 1.00 98.00 88 ARG A C 1
ATOM 654 O O . ARG A 1 88 ? 11.064 6.737 -9.404 1.00 98.00 88 ARG A O 1
ATOM 661 N N . TRP A 1 89 ? 10.531 4.650 -10.061 1.00 98.25 89 TRP A N 1
ATOM 662 C CA . TRP A 1 89 ? 9.436 4.476 -9.120 1.00 98.25 89 TRP A CA 1
ATOM 663 C C . TRP A 1 89 ? 9.987 4.290 -7.708 1.00 98.25 89 TRP A C 1
ATOM 665 O O . TRP A 1 89 ? 11.006 3.627 -7.505 1.00 98.25 89 TRP A O 1
ATOM 675 N N . ALA A 1 90 ? 9.291 4.832 -6.715 1.00 98.38 90 ALA A N 1
ATOM 676 C CA . ALA A 1 90 ? 9.629 4.637 -5.317 1.00 98.38 90 ALA A CA 1
ATOM 677 C C . ALA A 1 90 ? 8.390 4.609 -4.423 1.00 98.38 90 ALA A C 1
ATOM 679 O O . ALA A 1 90 ? 7.372 5.247 -4.695 1.00 98.38 90 ALA A O 1
ATOM 680 N N . CYS A 1 91 ? 8.500 3.908 -3.298 1.00 97.69 91 CYS A N 1
ATOM 681 C CA . CYS A 1 91 ? 7.510 3.995 -2.233 1.00 97.69 91 CYS A CA 1
ATOM 682 C C . CYS A 1 91 ? 7.515 5.407 -1.630 1.00 97.69 91 CYS A C 1
ATOM 684 O O . CYS A 1 91 ? 8.529 5.821 -1.070 1.00 97.69 91 CYS A O 1
ATOM 686 N N . ALA A 1 92 ? 6.380 6.109 -1.641 1.00 97.06 92 ALA A N 1
ATOM 687 C CA . ALA A 1 92 ? 6.299 7.475 -1.110 1.00 97.06 92 ALA A CA 1
ATOM 688 C C . ALA A 1 92 ? 6.543 7.562 0.411 1.00 97.06 92 ALA A C 1
ATOM 690 O O . ALA A 1 92 ? 6.906 8.616 0.920 1.00 97.06 92 ALA A O 1
ATOM 691 N N . ARG A 1 93 ? 6.383 6.452 1.149 1.00 94.69 93 ARG A N 1
ATOM 692 C CA . ARG A 1 93 ? 6.582 6.424 2.607 1.00 94.69 93 ARG A CA 1
ATOM 693 C C . ARG A 1 93 ? 8.041 6.260 3.024 1.00 94.69 93 ARG A C 1
ATOM 695 O O . ARG A 1 93 ? 8.490 6.922 3.950 1.00 94.69 93 ARG A O 1
ATOM 702 N N . CYS A 1 94 ? 8.751 5.299 2.432 1.00 95.94 94 CYS A N 1
ATOM 703 C CA . CYS A 1 94 ? 10.111 4.946 2.859 1.00 95.94 94 CYS A CA 1
ATOM 704 C C . CYS A 1 94 ? 11.168 5.170 1.777 1.00 95.94 94 CYS A C 1
ATOM 706 O O . CYS A 1 94 ? 12.295 4.731 1.966 1.00 95.94 94 CYS A O 1
ATOM 708 N N . ALA A 1 95 ? 10.791 5.766 0.642 1.00 97.88 95 ALA A N 1
ATOM 709 C CA . ALA A 1 95 ? 11.647 6.032 -0.512 1.00 97.88 95 ALA A CA 1
ATOM 710 C C . ALA A 1 95 ? 12.340 4.790 -1.109 1.00 97.88 95 ALA A C 1
ATOM 712 O O . ALA A 1 95 ? 13.325 4.913 -1.832 1.00 97.88 95 ALA A O 1
ATOM 713 N N . ALA A 1 96 ? 11.832 3.585 -0.823 1.00 97.81 96 ALA A N 1
ATOM 714 C CA . ALA A 1 96 ? 12.374 2.355 -1.390 1.00 97.81 96 ALA A CA 1
ATOM 715 C C . ALA A 1 96 ? 12.166 2.327 -2.900 1.00 97.81 96 ALA A C 1
ATOM 717 O O . ALA A 1 96 ? 11.047 2.544 -3.361 1.00 97.81 96 ALA A O 1
ATOM 718 N N . ASP A 1 97 ? 13.230 2.028 -3.631 1.00 97.88 97 ASP A N 1
ATOM 719 C CA . ASP A 1 97 ? 13.226 1.914 -5.077 1.00 97.88 97 ASP A CA 1
ATOM 720 C C . ASP A 1 97 ? 12.344 0.739 -5.546 1.00 97.88 97 ASP A C 1
ATOM 722 O O . ASP A 1 97 ? 12.463 -0.392 -5.057 1.00 97.88 97 ASP A O 1
ATOM 726 N N . LEU A 1 98 ? 11.445 1.034 -6.489 1.00 97.50 98 LEU A N 1
ATOM 727 C CA . LEU A 1 98 ? 10.472 0.107 -7.070 1.00 97.50 98 LEU A CA 1
ATOM 728 C C . LEU A 1 98 ? 10.680 -0.102 -8.579 1.00 97.50 98 LEU A C 1
ATOM 730 O O . LEU A 1 98 ? 9.757 -0.524 -9.267 1.00 97.50 98 LEU A O 1
ATOM 734 N N . GLY A 1 99 ? 11.875 0.159 -9.110 1.00 96.81 99 GLY A N 1
ATOM 735 C CA . GLY A 1 99 ? 12.156 -0.056 -10.531 1.00 96.81 99 GLY A CA 1
ATOM 736 C C . GLY A 1 99 ? 12.226 1.228 -11.365 1.00 96.81 99 GLY A C 1
ATOM 737 O O . GLY A 1 99 ? 11.960 2.325 -10.873 1.00 96.81 99 GLY A O 1
ATOM 738 N N . PRO A 1 100 ? 12.650 1.115 -12.633 1.00 96.69 100 PRO A N 1
ATOM 739 C CA . PRO A 1 100 ? 12.719 2.252 -13.542 1.00 96.69 100 PRO A CA 1
ATOM 740 C C . PRO A 1 100 ? 11.316 2.681 -13.963 1.00 96.69 100 PRO A C 1
ATOM 742 O O . PRO A 1 100 ? 10.396 1.867 -14.003 1.00 96.69 100 PRO A O 1
ATOM 745 N N . LEU A 1 101 ? 11.165 3.951 -14.335 1.00 96.56 101 LEU A N 1
ATOM 746 C CA . LEU A 1 101 ? 9.892 4.492 -14.820 1.00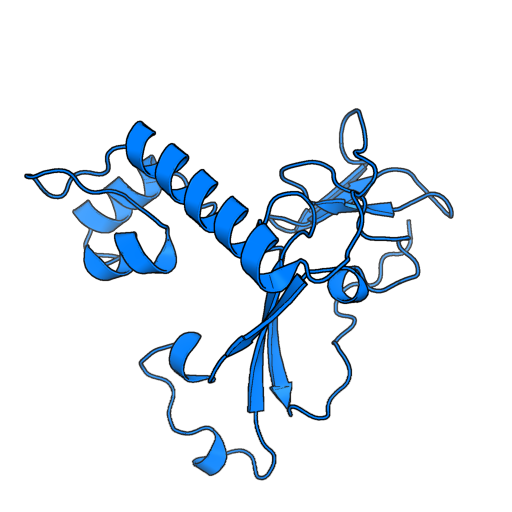 96.56 101 LEU A CA 1
ATOM 747 C C . LEU A 1 101 ? 9.381 3.775 -16.089 1.00 96.56 101 LEU A C 1
ATOM 749 O O . LEU A 1 101 ? 8.180 3.738 -16.357 1.00 96.56 101 LEU A O 1
ATOM 753 N N . SER A 1 102 ? 10.297 3.172 -16.858 1.00 95.06 102 SER A N 1
ATOM 754 C CA . SER A 1 102 ? 9.994 2.361 -18.043 1.00 95.06 102 SER A CA 1
ATOM 755 C C . SER A 1 102 ? 9.296 1.036 -17.738 1.00 95.06 102 SER A C 1
ATOM 757 O O . SER A 1 102 ? 8.724 0.455 -18.659 1.00 95.06 102 SER A O 1
ATOM 759 N N . ASP A 1 103 ? 9.325 0.576 -16.487 1.00 96.06 103 ASP A N 1
ATOM 760 C CA . ASP A 1 103 ? 8.799 -0.723 -16.069 1.00 96.06 103 ASP A CA 1
ATOM 761 C C . ASP A 1 103 ? 7.552 -0.543 -15.185 1.00 96.06 103 ASP A C 1
ATOM 763 O O . ASP A 1 103 ? 7.146 0.577 -14.851 1.00 96.06 103 ASP A O 1
ATOM 767 N N . ASN A 1 104 ? 6.919 -1.657 -14.810 1.00 97.50 104 ASN A N 1
ATOM 768 C CA . ASN A 1 104 ? 5.789 -1.661 -13.889 1.00 97.50 104 ASN A CA 1
ATOM 769 C C . ASN A 1 104 ? 6.276 -1.800 -12.436 1.00 97.50 104 ASN A C 1
ATOM 771 O O . ASN A 1 104 ? 6.868 -2.810 -12.059 1.00 97.50 104 ASN A O 1
ATOM 775 N N . TYR A 1 105 ? 5.978 -0.811 -11.590 1.00 97.44 105 TYR A N 1
ATOM 776 C CA . TYR A 1 105 ? 6.355 -0.830 -10.171 1.00 97.44 105 TYR A CA 1
ATOM 777 C C . TYR A 1 105 ? 5.733 -2.006 -9.398 1.00 97.44 105 TYR A C 1
ATOM 779 O O . TYR A 1 105 ? 6.282 -2.453 -8.385 1.00 97.44 105 TYR A O 1
ATOM 787 N N . LYS A 1 106 ? 4.591 -2.531 -9.864 1.00 97.38 106 LYS A N 1
ATOM 788 C CA . LYS A 1 106 ? 3.897 -3.662 -9.233 1.00 97.38 106 LYS A CA 1
ATOM 789 C C . LYS A 1 106 ? 4.694 -4.963 -9.328 1.00 97.38 106 LYS A C 1
ATOM 791 O O . LYS A 1 106 ? 4.617 -5.770 -8.404 1.00 97.38 106 LYS A O 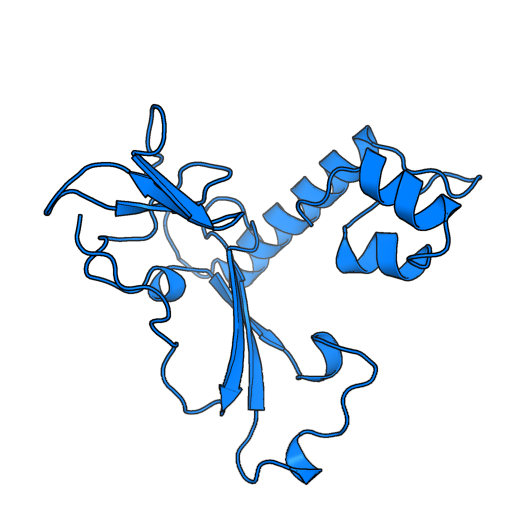1
ATOM 796 N N . ASP A 1 107 ? 5.521 -5.131 -10.362 1.00 95.75 107 ASP A N 1
ATOM 797 C CA . ASP A 1 107 ? 6.284 -6.366 -10.610 1.00 95.75 107 ASP A CA 1
ATOM 798 C C . ASP A 1 107 ? 7.330 -6.656 -9.523 1.00 95.75 107 ASP A C 1
ATOM 800 O O . ASP A 1 107 ? 7.742 -7.799 -9.324 1.00 95.75 107 ASP A O 1
ATOM 804 N N . VAL A 1 108 ? 7.762 -5.626 -8.789 1.00 95.00 108 VAL A N 1
ATOM 805 C CA . VAL A 1 108 ? 8.740 -5.752 -7.697 1.00 95.00 108 VAL A CA 1
ATOM 806 C C . VAL A 1 108 ? 8.120 -5.647 -6.302 1.00 95.00 108 VAL A C 1
ATOM 808 O O . VAL A 1 108 ? 8.837 -5.795 -5.299 1.00 95.00 108 VAL A O 1
ATOM 811 N N . CYS A 1 109 ? 6.813 -5.388 -6.230 1.00 96.06 109 CYS A N 1
ATOM 812 C CA . CYS A 1 109 ? 6.050 -5.347 -4.990 1.00 96.06 109 CYS A CA 1
ATOM 813 C C . CYS A 1 109 ? 5.796 -6.759 -4.438 1.00 96.06 109 CYS A C 1
ATOM 815 O O . CYS A 1 109 ? 5.845 -7.763 -5.146 1.00 96.06 109 CYS A O 1
ATOM 817 N N . LEU A 1 110 ? 5.499 -6.843 -3.142 1.00 96.31 110 LEU A N 1
ATOM 818 C CA . LEU A 1 110 ? 4.975 -8.061 -2.532 1.00 96.31 110 LEU A CA 1
ATOM 819 C C . LEU A 1 110 ? 3.498 -8.178 -2.896 1.00 96.31 110 LEU A C 1
ATOM 821 O O . LEU A 1 110 ? 2.702 -7.338 -2.472 1.00 96.31 110 LEU A O 1
ATOM 825 N N . ARG A 1 111 ? 3.155 -9.205 -3.673 1.00 95.44 111 ARG A N 1
ATOM 826 C CA . ARG A 1 111 ? 1.780 -9.495 -4.076 1.00 95.44 111 ARG A CA 1
ATOM 827 C C . ARG A 1 111 ? 1.093 -10.396 -3.052 1.00 95.44 111 ARG A C 1
ATOM 829 O O . ARG A 1 111 ? 1.667 -11.387 -2.601 1.00 95.44 111 ARG A O 1
ATOM 836 N N . GLU A 1 112 ? -0.133 -10.045 -2.701 1.00 96.38 112 GLU A N 1
ATOM 837 C CA . GLU A 1 112 ? -1.047 -10.859 -1.906 1.00 96.38 112 GLU A CA 1
ATOM 838 C C . GLU A 1 112 ? -2.385 -10.953 -2.634 1.00 96.38 112 GLU A C 1
ATOM 840 O O . GLU A 1 112 ? -3.010 -9.931 -2.898 1.00 96.38 112 GLU A O 1
ATOM 845 N N . ASP A 1 113 ? -2.813 -12.175 -2.941 1.00 96.81 113 ASP A N 1
ATOM 846 C CA . ASP A 1 113 ? -4.079 -12.432 -3.624 1.00 96.81 113 ASP A CA 1
ATOM 847 C C . ASP A 1 113 ? -5.113 -12.913 -2.610 1.00 96.81 113 ASP A C 1
ATOM 849 O O . ASP A 1 113 ? -4.874 -13.872 -1.870 1.00 96.81 113 ASP A O 1
ATOM 853 N N . LEU A 1 114 ? -6.254 -12.232 -2.578 1.00 96.62 114 LEU A N 1
ATOM 854 C CA . LEU A 1 114 ? -7.370 -12.492 -1.679 1.00 96.62 114 LEU A CA 1
ATOM 855 C C . LEU A 1 114 ? -8.660 -12.757 -2.468 1.00 96.62 114 LEU A C 1
ATOM 857 O O . LEU A 1 114 ? -8.782 -12.340 -3.626 1.00 96.62 114 LEU A O 1
ATOM 861 N N . PRO A 1 115 ? -9.663 -13.396 -1.842 1.00 95.44 115 PRO A N 1
ATOM 862 C CA . PRO A 1 115 ? -11.014 -13.427 -2.385 1.00 95.44 115 PRO A CA 1
ATOM 863 C C . PRO A 1 115 ? -11.563 -12.009 -2.599 1.00 95.44 115 PRO A C 1
ATOM 865 O O . PRO A 1 115 ? -11.316 -11.108 -1.798 1.00 95.44 115 PRO A O 1
ATOM 868 N N . VAL A 1 116 ? -12.380 -11.811 -3.637 1.00 95.31 116 VAL A N 1
ATOM 869 C CA . VAL A 1 116 ? -12.985 -10.498 -3.943 1.00 95.31 116 VAL A CA 1
ATOM 870 C C . VAL A 1 116 ? -13.820 -9.950 -2.776 1.00 95.31 116 VAL A C 1
ATOM 872 O O . VAL A 1 116 ? -13.855 -8.735 -2.572 1.00 95.31 116 VAL A O 1
ATOM 875 N N . SER A 1 117 ? -14.414 -10.823 -1.954 1.00 93.50 117 SER A N 1
ATOM 876 C CA . SER A 1 117 ? -15.152 -10.456 -0.735 1.00 93.50 117 SER A CA 1
ATOM 877 C C . SER A 1 117 ? -14.336 -9.649 0.276 1.00 93.50 117 SER A C 1
ATOM 879 O O . SER A 1 117 ? -14.914 -8.898 1.061 1.00 93.50 117 SER A O 1
ATOM 881 N N . ASP A 1 118 ? -13.007 -9.760 0.249 1.00 93.44 118 ASP A N 1
ATOM 882 C CA . ASP A 1 118 ? -12.131 -8.999 1.141 1.00 93.44 118 ASP A CA 1
ATOM 883 C C . ASP A 1 118 ? -11.975 -7.537 0.690 1.00 93.44 118 ASP A C 1
ATOM 885 O O . ASP A 1 118 ? -11.625 -6.681 1.503 1.00 93.44 118 ASP A O 1
ATOM 889 N N . SER A 1 119 ? -12.274 -7.219 -0.578 1.00 92.56 119 SER A N 1
ATOM 890 C CA . SER A 1 119 ? -12.287 -5.832 -1.072 1.00 92.56 119 SER A CA 1
ATOM 891 C C . SER A 1 119 ? -13.527 -5.061 -0.607 1.00 92.56 119 SER A C 1
ATOM 893 O O . SER A 1 119 ? -13.465 -3.861 -0.338 1.00 92.56 119 SER A O 1
ATOM 895 N N . ASN A 1 120 ? -14.664 -5.754 -0.504 1.00 89.06 120 ASN A N 1
ATOM 896 C CA . ASN A 1 120 ? -15.943 -5.196 -0.099 1.00 89.06 120 ASN A CA 1
ATOM 897 C C . ASN A 1 120 ? -16.843 -6.328 0.427 1.00 89.06 120 ASN A C 1
ATOM 899 O O . ASN A 1 120 ? -17.253 -7.174 -0.366 1.00 89.06 120 ASN A O 1
ATOM 903 N N . PRO A 1 121 ? -17.244 -6.324 1.711 1.00 81.38 121 PRO A N 1
ATOM 904 C CA . PRO A 1 121 ? -18.076 -7.388 2.279 1.00 81.38 121 PRO A CA 1
ATOM 905 C C . PRO A 1 121 ? -19.488 -7.469 1.674 1.00 81.38 121 PRO A C 1
ATOM 907 O O . PRO A 1 121 ? -20.215 -8.417 1.955 1.00 81.38 121 PRO A O 1
ATO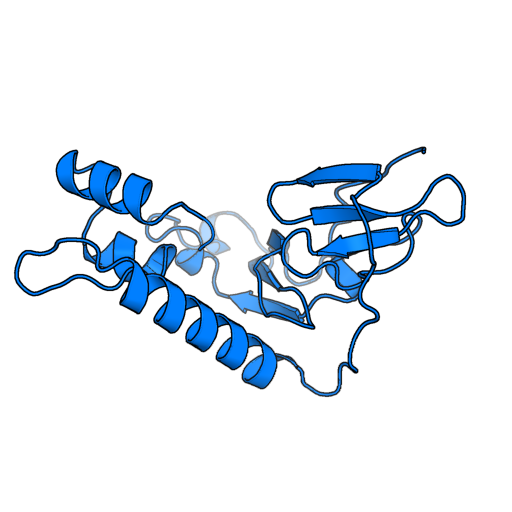M 910 N N . LEU A 1 122 ? -19.899 -6.474 0.880 1.00 89.25 122 LEU A N 1
ATOM 911 C CA . LEU A 1 122 ? -21.190 -6.433 0.188 1.00 89.25 122 LEU A CA 1
ATOM 912 C C . LEU A 1 122 ? -21.109 -6.886 -1.277 1.00 89.25 122 LEU A C 1
ATOM 914 O O . LEU A 1 122 ? -22.125 -6.850 -1.972 1.00 89.25 122 LEU A O 1
ATOM 918 N N . VAL A 1 123 ? -19.925 -7.257 -1.773 1.00 90.75 123 VAL A N 1
ATOM 919 C CA . VAL A 1 123 ? -19.787 -7.782 -3.135 1.00 90.75 123 VAL A CA 1
ATOM 920 C C . VAL A 1 123 ? -20.425 -9.172 -3.224 1.00 90.75 123 VAL A C 1
ATOM 922 O O . VAL A 1 123 ? -20.285 -9.989 -2.313 1.00 90.75 123 VAL A O 1
ATOM 925 N N . GLY A 1 124 ? -21.167 -9.420 -4.306 1.00 91.06 124 GLY A N 1
ATOM 926 C CA . GLY A 1 124 ? -21.701 -10.749 -4.613 1.00 91.06 124 GLY A CA 1
ATOM 927 C C . GLY A 1 124 ? -20.597 -11.729 -5.012 1.00 91.06 124 GLY A C 1
ATOM 928 O O . GLY A 1 124 ? -19.433 -11.342 -5.137 1.00 91.06 124 GLY A O 1
ATOM 929 N N . ASP A 1 125 ? -20.965 -12.990 -5.232 1.00 92.75 125 ASP A N 1
ATOM 930 C CA . ASP A 1 125 ? -20.024 -13.985 -5.746 1.00 92.75 125 ASP A CA 1
ATOM 931 C C . ASP A 1 125 ? -19.575 -13.577 -7.165 1.00 92.75 125 ASP A C 1
ATOM 933 O O . ASP A 1 125 ? -20.430 -13.395 -8.038 1.00 92.75 125 ASP A O 1
ATOM 937 N N . PRO A 1 126 ? -18.265 -13.401 -7.433 1.00 93.12 126 PRO A N 1
ATOM 938 C CA . PRO A 1 126 ? -17.781 -13.083 -8.774 1.00 93.12 126 PRO A CA 1
ATOM 939 C C . PRO A 1 126 ? -18.240 -14.080 -9.844 1.00 93.12 126 PRO A C 1
ATOM 941 O O . PRO A 1 126 ? -18.444 -13.670 -10.986 1.00 93.12 126 PRO A O 1
ATOM 944 N N . ALA A 1 127 ? -18.460 -15.348 -9.476 1.00 94.12 127 ALA A N 1
ATOM 945 C CA . ALA A 1 127 ? -18.906 -16.395 -10.394 1.00 94.12 127 ALA A CA 1
ATOM 946 C C . ALA A 1 127 ? -20.317 -16.153 -10.967 1.00 94.12 127 ALA A C 1
ATOM 948 O O . ALA A 1 127 ? -20.674 -16.746 -11.983 1.00 94.12 127 ALA A O 1
ATOM 949 N N . ASP A 1 128 ? -21.111 -15.263 -10.360 1.00 95.25 128 ASP A N 1
ATOM 950 C CA . ASP A 1 128 ? -22.408 -14.849 -10.909 1.00 95.25 128 ASP A CA 1
ATOM 951 C C . ASP A 1 128 ? -22.260 -13.901 -12.121 1.00 95.25 128 ASP A C 1
ATOM 953 O O . ASP A 1 128 ? -23.225 -13.681 -12.858 1.00 95.25 128 ASP A O 1
ATOM 957 N N . PHE A 1 129 ? -21.071 -13.315 -12.330 1.00 92.81 129 PHE A N 1
ATOM 958 C CA . PHE A 1 129 ? -20.835 -12.239 -13.304 1.00 92.81 129 PHE A CA 1
ATOM 959 C C . PHE A 1 129 ? -19.667 -12.493 -14.262 1.00 92.81 129 PHE A C 1
ATOM 961 O O . PHE A 1 129 ? -19.653 -11.925 -15.356 1.00 92.81 129 PHE A O 1
ATOM 968 N N . VAL A 1 130 ? -18.678 -13.287 -13.849 1.00 94.12 130 VAL A N 1
ATOM 969 C CA . VAL A 1 130 ? -17.449 -13.560 -14.599 1.00 94.12 130 VAL A CA 1
ATOM 970 C C . VAL A 1 130 ? -17.225 -15.068 -14.637 1.00 94.12 130 VAL A C 1
ATOM 972 O O . VAL A 1 130 ? -17.212 -15.716 -13.595 1.00 94.12 130 VAL A O 1
ATOM 975 N N . ASP A 1 131 ? -17.051 -15.618 -15.842 1.00 96.38 131 ASP A N 1
ATOM 976 C CA . ASP A 1 131 ? -16.852 -17.061 -16.039 1.00 96.38 131 ASP A CA 1
ATOM 977 C C . ASP A 1 131 ? -15.498 -17.545 -15.482 1.00 96.38 131 ASP A C 1
ATOM 979 O O . ASP A 1 131 ? -15.381 -18.673 -14.999 1.00 96.38 131 ASP A O 1
ATOM 983 N N . ASP A 1 132 ? -14.472 -16.694 -15.554 1.00 97.25 132 ASP A N 1
ATOM 984 C CA . ASP A 1 132 ? -13.125 -16.978 -15.063 1.00 97.25 132 ASP A CA 1
ATOM 985 C C . ASP A 1 132 ? -12.952 -16.611 -13.580 1.00 97.25 132 ASP A C 1
ATOM 987 O O . ASP A 1 132 ? -13.617 -15.720 -13.049 1.00 97.25 132 ASP A O 1
ATOM 991 N N . ALA A 1 133 ? -12.000 -17.265 -12.905 1.00 96.12 133 ALA A N 1
ATOM 992 C CA . ALA A 1 133 ? -11.662 -16.949 -11.518 1.00 96.12 133 ALA A CA 1
ATOM 993 C C . ALA A 1 133 ? -11.139 -15.509 -11.388 1.00 96.12 133 ALA A C 1
ATOM 995 O O . ALA A 1 133 ? -10.280 -15.081 -12.159 1.00 96.12 133 ALA A O 1
ATOM 996 N N . VAL A 1 134 ? -11.628 -14.775 -10.387 1.00 97.06 134 VAL A N 1
ATOM 997 C CA . VAL A 1 134 ? -11.268 -13.374 -10.122 1.00 97.06 134 VAL A CA 1
ATOM 998 C C . VAL A 1 134 ? -10.639 -13.256 -8.738 1.00 97.06 134 VAL A C 1
ATOM 1000 O O . VAL A 1 134 ? -11.182 -13.774 -7.763 1.00 97.06 134 VAL A O 1
ATOM 1003 N N . ALA A 1 135 ? -9.536 -12.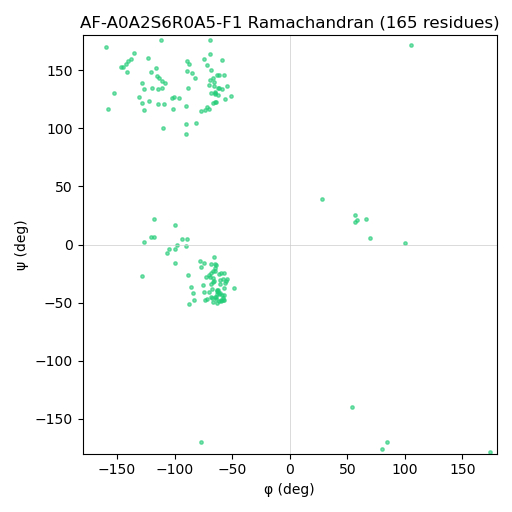515 -8.640 1.00 97.12 135 ALA A N 1
ATOM 1004 C CA . ALA A 1 135 ? -8.838 -12.255 -7.386 1.00 97.12 135 ALA A CA 1
ATOM 1005 C C . ALA A 1 135 ? -8.759 -10.758 -7.074 1.00 97.12 135 ALA A C 1
ATOM 1007 O O . ALA A 1 135 ? -8.638 -9.917 -7.968 1.00 97.12 135 ALA A O 1
ATOM 1008 N N . PHE A 1 136 ? -8.767 -10.440 -5.780 1.00 97.75 136 PHE A N 1
ATOM 1009 C CA . PHE A 1 136 ? -8.371 -9.138 -5.261 1.00 97.75 136 PHE A CA 1
ATOM 1010 C C . PHE A 1 136 ? -6.873 -9.161 -4.957 1.00 97.75 136 PHE A C 1
ATOM 1012 O O . PHE A 1 136 ? -6.432 -9.762 -3.979 1.00 97.75 136 PHE A O 1
ATOM 1019 N N . ARG A 1 137 ? -6.081 -8.538 -5.826 1.00 98.19 137 ARG A N 1
ATOM 1020 C CA . ARG A 1 137 ? -4.619 -8.528 -5.759 1.00 98.19 137 ARG A CA 1
ATOM 1021 C C . ARG A 1 137 ? -4.159 -7.253 -5.065 1.00 98.19 137 ARG A C 1
ATOM 1023 O O . ARG A 1 137 ? -4.512 -6.149 -5.474 1.00 98.19 137 ARG A O 1
ATOM 1030 N N . LEU A 1 138 ? -3.354 -7.399 -4.025 1.00 97.62 138 LEU A N 1
ATOM 1031 C CA . LEU A 1 138 ? -2.778 -6.312 -3.242 1.00 97.62 138 LEU A CA 1
ATOM 1032 C C . LEU A 1 138 ? -1.271 -6.246 -3.493 1.00 97.62 138 LEU A C 1
ATOM 1034 O O . LEU A 1 138 ? -0.586 -7.265 -3.417 1.00 97.62 138 LEU A O 1
ATOM 1038 N N . PHE A 1 139 ? -0.735 -5.047 -3.714 1.00 97.19 139 PHE A N 1
ATOM 1039 C CA . PHE A 1 139 ? 0.691 -4.814 -3.930 1.00 97.19 139 PHE A CA 1
ATOM 1040 C C . PHE A 1 139 ? 1.270 -3.987 -2.786 1.00 97.19 139 PHE A C 1
ATOM 1042 O O . PHE A 1 139 ? 0.844 -2.863 -2.510 1.00 97.19 139 PHE A O 1
ATOM 1049 N N . HIS A 1 140 ? 2.264 -4.544 -2.099 1.00 96.88 140 HIS A N 1
ATOM 1050 C CA . HIS A 1 140 ? 2.911 -3.907 -0.958 1.00 96.88 140 HIS A CA 1
ATOM 1051 C C . HIS A 1 140 ? 4.383 -3.597 -1.229 1.00 96.88 140 HIS A C 1
ATOM 1053 O O . HIS A 1 140 ? 5.101 -4.382 -1.845 1.00 96.88 140 HIS A O 1
ATOM 1059 N N . CYS A 1 141 ? 4.865 -2.481 -0.685 1.00 96.75 141 CYS A N 1
ATOM 1060 C CA . CYS A 1 141 ? 6.277 -2.132 -0.689 1.00 96.75 141 CYS A CA 1
ATOM 1061 C C . CYS A 1 141 ? 7.095 -3.265 -0.042 1.00 96.75 141 CYS A C 1
ATOM 1063 O O . CYS A 1 141 ? 6.831 -3.614 1.115 1.00 96.75 141 CYS A O 1
ATOM 1065 N N . PRO A 1 142 ? 8.116 -3.803 -0.729 1.00 96.25 142 PRO A N 1
ATOM 1066 C CA . PRO A 1 142 ? 8.919 -4.905 -0.210 1.00 96.25 142 PRO A CA 1
ATOM 1067 C C . PRO A 1 142 ? 9.791 -4.510 0.984 1.00 96.25 142 PRO A C 1
ATOM 1069 O O . PRO A 1 142 ? 10.110 -5.364 1.804 1.00 96.25 142 PRO A O 1
ATOM 1072 N N . SER A 1 143 ? 10.136 -3.226 1.125 1.00 95.69 143 SER A N 1
ATOM 1073 C CA . SER A 1 143 ? 10.970 -2.750 2.233 1.00 95.69 143 SER A CA 1
ATOM 1074 C C . SER A 1 143 ? 10.173 -2.467 3.504 1.00 95.69 143 SER A C 1
ATOM 1076 O O . SER A 1 143 ? 10.634 -2.775 4.599 1.00 95.69 143 SER A O 1
ATOM 1078 N N . CYS A 1 144 ? 8.990 -1.857 3.387 1.00 95.12 144 CYS A N 1
ATOM 1079 C CA . CYS A 1 144 ? 8.262 -1.343 4.551 1.00 95.12 144 CYS A CA 1
ATOM 1080 C C . CYS A 1 144 ? 6.821 -1.840 4.681 1.00 95.12 144 CYS A C 1
ATOM 1082 O O . CYS A 1 144 ? 6.132 -1.379 5.582 1.00 95.12 144 CYS A O 1
ATOM 1084 N N . GLY A 1 145 ? 6.330 -2.708 3.790 1.00 95.12 145 GLY A N 1
ATOM 1085 C CA . GLY A 1 145 ? 4.992 -3.314 3.872 1.00 95.12 145 GLY A CA 1
ATOM 1086 C C . GLY A 1 145 ? 3.817 -2.360 3.631 1.00 95.12 145 GLY A C 1
ATOM 1087 O O . GLY A 1 145 ? 2.657 -2.752 3.800 1.00 95.12 145 GLY A O 1
ATOM 1088 N N . THR A 1 146 ? 4.094 -1.108 3.250 1.00 95.38 146 THR A N 1
ATOM 1089 C CA . THR A 1 146 ? 3.057 -0.140 2.866 1.00 95.38 146 THR A CA 1
ATOM 1090 C C . THR A 1 146 ? 2.292 -0.655 1.664 1.00 95.38 146 THR A C 1
ATOM 1092 O O . THR A 1 146 ? 2.892 -1.151 0.722 1.00 95.38 146 THR A O 1
ATOM 1095 N N . HIS A 1 147 ? 0.970 -0.556 1.706 1.00 95.94 147 HIS A N 1
ATOM 1096 C CA . HIS A 1 147 ? 0.128 -0.863 0.560 1.00 95.94 147 HIS A CA 1
ATOM 1097 C C . HIS A 1 147 ? 0.314 0.222 -0.506 1.00 95.94 147 HIS A C 1
ATOM 1099 O O . HIS A 1 147 ? 0.065 1.390 -0.214 1.00 95.94 147 HIS A O 1
ATOM 1105 N N . ILE A 1 148 ? 0.828 -0.164 -1.672 1.00 96.69 148 ILE A N 1
ATOM 1106 C CA . ILE A 1 148 ? 1.097 0.740 -2.792 1.00 96.69 148 ILE A CA 1
ATOM 1107 C C . ILE A 1 148 ? -0.155 0.861 -3.647 1.00 96.69 148 ILE A C 1
ATOM 1109 O O . ILE A 1 148 ? -0.594 1.978 -3.895 1.00 96.69 148 ILE A O 1
ATOM 1113 N N . ASP A 1 149 ? -0.721 -0.279 -4.044 1.00 96.56 149 ASP A N 1
ATOM 1114 C CA . ASP A 1 149 ? -1.878 -0.331 -4.928 1.00 96.56 149 ASP A CA 1
ATOM 1115 C C . ASP A 1 149 ? -2.614 -1.680 -4.834 1.00 96.56 149 ASP A C 1
ATOM 1117 O O . ASP A 1 149 ? -2.104 -2.643 -4.245 1.00 96.56 149 ASP A O 1
ATOM 1121 N N . ASN A 1 150 ? -3.799 -1.762 -5.435 1.00 96.50 150 ASN A N 1
ATOM 1122 C CA . ASN A 1 150 ? -4.603 -2.968 -5.556 1.00 96.50 150 ASN A CA 1
ATOM 1123 C C . ASN A 1 150 ? -5.322 -3.066 -6.909 1.00 96.50 150 ASN A C 1
ATOM 1125 O O . ASN A 1 150 ? -5.705 -2.061 -7.493 1.00 96.50 150 ASN A O 1
ATOM 1129 N N . GLU A 1 151 ? -5.659 -4.277 -7.344 1.00 97.12 151 GLU A N 1
ATOM 1130 C CA . GLU A 1 151 ? -6.533 -4.498 -8.504 1.00 97.12 151 GLU A CA 1
ATOM 1131 C C . GLU A 1 151 ? -7.487 -5.679 -8.268 1.00 97.12 151 GLU A C 1
ATOM 1133 O O . GLU A 1 151 ? -7.156 -6.627 -7.558 1.00 97.12 151 GLU A O 1
ATOM 1138 N N . ILE A 1 152 ? -8.685 -5.622 -8.856 1.00 96.81 152 ILE A N 1
ATOM 1139 C CA . ILE A 1 152 ? -9.566 -6.788 -9.007 1.00 96.81 152 ILE A CA 1
ATOM 1140 C C . ILE A 1 152 ? -9.400 -7.253 -10.449 1.00 96.81 152 ILE A C 1
ATOM 1142 O O . ILE A 1 152 ? -9.710 -6.498 -11.369 1.00 96.81 152 ILE A O 1
ATOM 1146 N N . ALA A 1 153 ? -8.883 -8.462 -10.648 1.00 97.00 153 ALA A N 1
ATOM 1147 C CA . ALA A 1 153 ? -8.525 -8.960 -11.972 1.00 97.00 153 ALA A CA 1
ATOM 1148 C C . ALA A 1 153 ? -8.790 -10.460 -12.097 1.00 97.00 153 ALA A C 1
ATOM 1150 O O . ALA A 1 153 ? -8.723 -11.194 -11.105 1.00 97.00 153 ALA A O 1
ATOM 1151 N N . VAL A 1 154 ? -9.048 -10.919 -13.325 1.00 97.44 154 VAL A N 1
ATOM 1152 C CA . VAL A 1 154 ? -9.089 -12.352 -13.635 1.00 97.44 154 VAL A CA 1
ATOM 1153 C C . VAL A 1 154 ? -7.733 -12.954 -13.279 1.00 97.44 154 VAL A C 1
ATOM 1155 O O . VAL A 1 154 ? -6.698 -12.372 -13.587 1.00 97.44 154 VAL A O 1
ATOM 1158 N N . GLU A 1 155 ? -7.690 -14.097 -12.599 1.00 96.06 155 GLU A N 1
ATOM 1159 C CA . GLU A 1 155 ? -6.452 -14.670 -12.050 1.00 96.06 155 GLU A CA 1
ATOM 1160 C C . GLU A 1 155 ? -5.363 -14.899 -13.109 1.00 96.06 155 GLU A C 1
ATOM 1162 O O . GLU A 1 155 ? -4.181 -14.713 -12.817 1.00 96.06 155 GLU A O 1
ATOM 1167 N N . SER A 1 156 ? -5.751 -15.233 -14.343 1.00 95.81 156 SER A N 1
ATOM 1168 C CA . SER A 1 156 ? -4.827 -15.434 -15.464 1.00 95.81 156 SER A CA 1
ATOM 1169 C C . SER A 1 156 ? -4.311 -14.148 -16.106 1.00 95.81 156 SER A C 1
ATOM 1171 O O . SER A 1 156 ? -3.356 -14.214 -16.883 1.00 95.81 156 SER A O 1
ATOM 1173 N N . ASP A 1 157 ? -4.919 -12.994 -15.822 1.00 97.19 157 ASP A N 1
ATOM 1174 C CA . ASP A 1 157 ? -4.502 -11.737 -16.437 1.00 97.19 157 ASP A CA 1
ATOM 1175 C C . ASP A 1 157 ? -3.123 -11.310 -15.927 1.00 97.19 157 ASP A C 1
ATOM 1177 O O . ASP A 1 157 ? -2.833 -11.448 -14.727 1.00 97.19 157 ASP A O 1
ATOM 1181 N N . PRO A 1 158 ? -2.271 -10.744 -16.804 1.00 97.12 158 PRO A N 1
ATOM 1182 C CA . PRO A 1 158 ? -1.019 -10.144 -16.369 1.00 97.12 158 PRO A CA 1
ATOM 1183 C C . PRO A 1 158 ? -1.283 -9.019 -15.361 1.00 97.12 158 PRO A C 1
ATOM 1185 O O . PRO A 1 158 ? -2.378 -8.460 -15.293 1.00 97.12 158 PRO A O 1
ATOM 1188 N N . VAL A 1 159 ? -0.266 -8.678 -14.570 1.00 97.69 159 VAL A N 1
ATOM 1189 C CA . VAL A 1 159 ? -0.339 -7.516 -13.674 1.00 97.69 159 VAL A CA 1
ATOM 1190 C C . VAL A 1 159 ? -0.524 -6.256 -14.518 1.00 97.69 159 VAL A C 1
ATOM 1192 O O . VAL A 1 159 ? 0.232 -6.028 -15.468 1.00 97.69 159 VAL A O 1
ATOM 1195 N N . MET A 1 160 ? -1.531 -5.444 -14.191 1.00 96.88 160 MET A N 1
ATOM 1196 C CA . MET A 1 160 ? -1.851 -4.263 -14.984 1.00 96.88 160 MET A CA 1
ATOM 1197 C C . MET A 1 160 ? -0.749 -3.212 -14.849 1.00 96.88 160 MET A C 1
ATOM 1199 O O . MET A 1 160 ? -0.359 -2.838 -13.741 1.00 96.88 160 MET A O 1
ATOM 1203 N N . ARG A 1 161 ? -0.278 -2.695 -15.987 1.00 96.38 161 ARG A N 1
ATOM 1204 C CA . ARG A 1 161 ? 0.517 -1.468 -16.037 1.00 96.38 161 ARG A CA 1
ATOM 1205 C C . ARG A 1 161 ? -0.435 -0.292 -16.209 1.00 96.38 161 ARG A C 1
ATOM 1207 O O . ARG A 1 161 ? -0.890 -0.001 -17.308 1.00 96.38 161 ARG A O 1
ATOM 1214 N N . ASP A 1 162 ? -0.787 0.315 -15.092 1.00 94.94 162 ASP A N 1
ATOM 1215 C CA . ASP A 1 162 ? -1.794 1.369 -14.973 1.00 94.94 162 ASP A CA 1
ATOM 1216 C C . ASP A 1 162 ? -1.232 2.779 -15.181 1.00 94.94 162 ASP A C 1
ATOM 1218 O O . ASP A 1 162 ? -1.964 3.678 -15.596 1.00 94.94 162 ASP A O 1
ATOM 1222 N N . ILE A 1 163 ? 0.063 2.975 -14.914 1.00 95.62 163 ILE A N 1
ATOM 1223 C CA . ILE A 1 163 ? 0.729 4.272 -15.025 1.00 95.62 163 ILE A CA 1
ATOM 1224 C C . ILE A 1 163 ? 1.908 4.194 -16.000 1.00 95.62 163 ILE A C 1
ATOM 1226 O O . ILE A 1 163 ? 2.864 3.440 -15.809 1.00 95.62 163 ILE A O 1
ATOM 1230 N N . GLU A 1 164 ? 1.865 5.056 -17.017 1.00 93.69 164 GLU A N 1
ATOM 1231 C CA . GLU A 1 164 ? 2.968 5.325 -17.939 1.00 93.69 164 GLU A CA 1
ATOM 1232 C C . GLU A 1 164 ? 3.223 6.835 -17.980 1.00 93.69 164 GLU A C 1
ATOM 1234 O O . GLU A 1 164 ? 2.357 7.613 -18.385 1.00 93.69 164 GLU A O 1
ATOM 1239 N N . LEU A 1 165 ? 4.405 7.258 -17.527 1.00 90.81 165 LEU A N 1
ATOM 1240 C CA . LEU A 1 165 ? 4.799 8.665 -17.484 1.00 90.81 165 LEU A CA 1
ATOM 1241 C C . LEU A 1 165 ? 5.913 8.943 -18.493 1.00 90.81 165 LEU A C 1
ATOM 1243 O O . LEU A 1 165 ? 6.843 8.155 -18.644 1.00 90.81 165 LEU A O 1
ATOM 1247 N N . LEU A 1 166 ? 5.823 10.100 -19.146 1.00 82.81 166 LEU A N 1
ATOM 1248 C CA . LEU A 1 166 ? 6.863 10.648 -20.011 1.00 82.81 166 LEU A CA 1
ATOM 1249 C C . LEU A 1 166 ? 7.455 11.866 -19.288 1.00 82.81 166 LEU A C 1
ATOM 1251 O O . LEU A 1 166 ? 6.819 12.922 -19.260 1.00 82.81 166 LEU A O 1
ATOM 1255 N N . LEU A 1 167 ? 8.615 11.687 -18.648 1.00 76.38 167 LEU A N 1
ATOM 1256 C CA . LEU A 1 167 ? 9.321 12.702 -17.850 1.00 76.38 167 LEU A CA 1
ATOM 1257 C C . LEU A 1 167 ? 10.676 13.066 -18.457 1.00 76.38 167 LEU A C 1
ATOM 1259 O O . LEU A 1 167 ? 11.329 12.166 -19.025 1.00 76.38 167 LEU A O 1
#

Nearest PDB structures (foldseek):
  5m45-assembly2_L  TM=5.234E-01  e=1.096E-05  Xanthobacter autotrophicus Py2
  4i0o-assembly1_A  TM=2.986E-01  e=5.518E+00  Mus musculus
  3bwo-assembly3_F  TM=2.655E-01  e=7.509E+00  Ar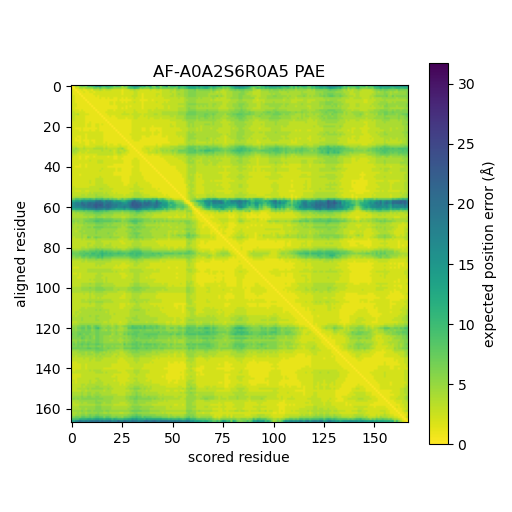abidopsis thaliana
  9hcj-assembly1_T1  TM=2.788E-01  e=5.518E+00  Dictyostelium discoideum
  3bwn-assembly2_D  TM=2.694E-01  e=8.494E+00  Arabidopsis thaliana

Secondary structure (DSSP, 8-state):
--S-HHHHHHHHHTTSS-HHHHHHHH--EE-TTS-EEHHHHHHHHHHHHHHHHHHH-TTPPPPPB--S--SEE-SSSEEEESSGGG-EEEETTT-BEEEETTS-GGGGSEEEEE-GGGT-TT---GGGT-SS-EEEEEEE-TTT--EEEEEEEETTSPPP-------

Sequence (167 aa):
MQRDPELIAHDLEHLNITPEAARKLFGAVLDADEQVDVAATEENRTQIMAARVKRLGNGNGARDIHTGEPSLPAGDNLAVYGTGDAARWACARCAADLGPLSDNYKDVCLREDLPVSDSNPLVGDPADFVDDAVAFRLFHCPSCGTHIDNEIAVESDPVMRDIELLL

Mean predicted aligned error: 3.78 Å